Protein AF-A0A1W9VSM0-F1 (afdb_monomer_lite)

Radius of gyration: 9.94 Å; chains: 1; bounding box: 23×18×23 Å

Secondary structure (DSSP, 8-state):
--S----TT-----HHHHH-TTTEEEETTEEEE-S---SHHHHHHHHHTT--

pLDDT: mean 87.61, std 8.05, range [51.72, 93.56]

Sequence (52 aa):
MGRYKVSAECINCKACVKVAANNFKMNGKVAQVYKQPENEEEEKQCVDAKGV

Foldseek 3Di:
DAPDFWDPPAQPPCLLCVQQVVQWDDDPRHIGGPHGDPDPSSVVSNVVSVVD

Structure (mmCIF, N/CA/C/O backbone):
data_AF-A0A1W9VSM0-F1
#
_entry.id   AF-A0A1W9VSM0-F1
#
loop_
_atom_site.group_PDB
_atom_site.id
_atom_site.type_symbol
_atom_site.label_atom_id
_atom_site.label_alt_id
_atom_site.label_comp_id
_atom_site.label_asym_id
_atom_site.label_entity_id
_atom_site.label_seq_id
_atom_site.pdbx_PDB_ins_code
_atom_site.Cartn_x
_atom_site.Cartn_y
_atom_site.Cartn_z
_atom_site.occupancy
_atom_site.B_iso_or_equiv
_atom_site.auth_seq_id
_atom_site.auth_comp_id
_atom_site.auth_asym_id
_atom_site.auth_atom_id
_atom_site.pdbx_PDB_model_num
ATOM 1 N N . MET A 1 1 ? -11.690 9.899 -9.130 1.00 51.72 1 MET A N 1
ATOM 2 C CA . MET A 1 1 ? -10.234 9.986 -8.871 1.00 51.72 1 MET A CA 1
ATOM 3 C C . MET A 1 1 ? -9.995 9.574 -7.422 1.00 51.72 1 MET A C 1
ATOM 5 O O . MET A 1 1 ? -10.636 10.151 -6.557 1.00 51.72 1 MET A O 1
ATOM 9 N N . GLY A 1 2 ? -9.186 8.542 -7.156 1.00 65.56 2 GLY A N 1
ATOM 10 C CA . GLY A 1 2 ? -8.859 8.110 -5.784 1.00 65.56 2 GLY A CA 1
ATOM 11 C C . GLY A 1 2 ? -7.821 9.027 -5.126 1.00 65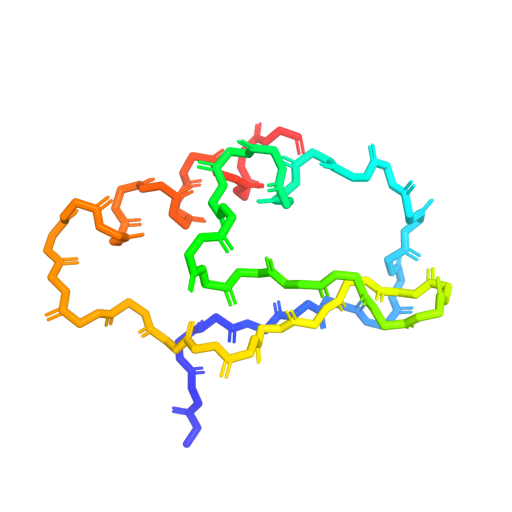.56 2 GLY A C 1
ATOM 12 O O . GLY A 1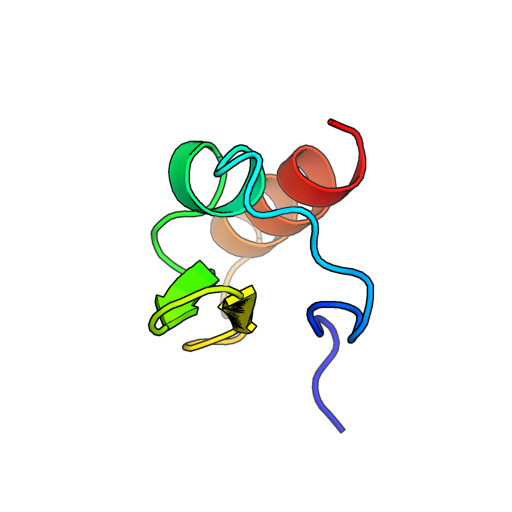 2 ? -7.024 9.636 -5.840 1.00 65.56 2 GL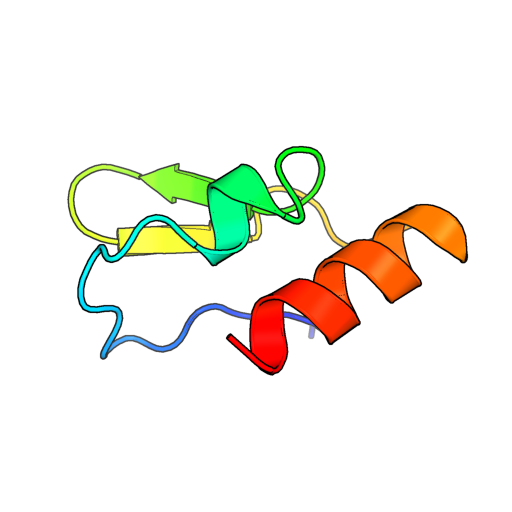Y A O 1
ATOM 13 N N . ARG A 1 3 ? -7.829 9.135 -3.788 1.00 79.88 3 ARG A N 1
ATOM 14 C CA . ARG A 1 3 ? -6.892 9.991 -3.030 1.00 79.88 3 ARG A CA 1
ATOM 15 C C . ARG A 1 3 ? -5.459 9.464 -3.089 1.00 79.88 3 ARG A C 1
ATOM 17 O O . ARG A 1 3 ? -4.518 10.245 -3.201 1.00 79.88 3 ARG A O 1
ATOM 24 N N . TYR A 1 4 ? -5.300 8.143 -3.059 1.00 86.06 4 TYR A N 1
ATOM 25 C CA . TYR A 1 4 ? -4.001 7.480 -3.089 1.00 86.06 4 TYR A CA 1
ATOM 26 C C . TYR A 1 4 ? -3.800 6.750 -4.414 1.00 86.06 4 TYR A C 1
ATOM 28 O O . TYR A 1 4 ? -4.675 6.018 -4.881 1.00 86.06 4 TYR A O 1
ATOM 36 N N . LYS A 1 5 ? -2.617 6.931 -5.004 1.00 86.56 5 LYS A N 1
ATOM 37 C CA . LYS A 1 5 ? -2.132 6.176 -6.161 1.00 86.56 5 LYS A CA 1
ATOM 38 C C . LYS A 1 5 ? -0.649 5.884 -5.983 1.00 86.56 5 LYS A C 1
ATOM 40 O O . LYS A 1 5 ? 0.078 6.699 -5.420 1.00 86.56 5 LYS A O 1
ATOM 45 N N . VAL A 1 6 ? -0.205 4.741 -6.490 1.00 86.94 6 VAL A N 1
ATOM 46 C CA . VAL A 1 6 ? 1.224 4.433 -6.579 1.00 86.94 6 VAL A CA 1
ATOM 47 C C . VAL A 1 6 ? 1.776 5.069 -7.856 1.00 86.94 6 VAL A C 1
ATOM 49 O O . VAL A 1 6 ? 1.111 5.042 -8.893 1.00 86.94 6 VAL A O 1
ATOM 52 N N . SER A 1 7 ? 2.957 5.688 -7.774 1.00 84.81 7 SER A N 1
ATOM 53 C CA . SER A 1 7 ? 3.632 6.244 -8.955 1.00 84.81 7 SER A CA 1
ATOM 54 C C . SER A 1 7 ? 4.081 5.126 -9.902 1.00 84.81 7 SER A C 1
ATOM 56 O O . SER A 1 7 ? 4.427 4.031 -9.459 1.00 84.81 7 SER A O 1
ATOM 58 N N . ALA A 1 8 ? 4.137 5.420 -11.202 1.00 83.94 8 ALA A N 1
ATOM 59 C CA . ALA A 1 8 ? 4.722 4.519 -12.197 1.00 83.94 8 ALA A CA 1
ATOM 60 C C . ALA A 1 8 ? 6.220 4.251 -11.937 1.00 83.94 8 ALA A C 1
ATOM 62 O O . ALA A 1 8 ? 6.745 3.231 -12.367 1.00 83.94 8 ALA A O 1
ATOM 63 N N . GLU A 1 9 ? 6.881 5.124 -11.173 1.00 87.00 9 GLU A N 1
ATOM 64 C CA . GLU A 1 9 ? 8.285 5.014 -10.749 1.00 87.00 9 GLU A CA 1
ATOM 65 C C . GLU A 1 9 ? 8.474 4.128 -9.501 1.00 87.00 9 GLU A C 1
ATOM 67 O O . GLU A 1 9 ? 9.476 4.221 -8.797 1.00 87.00 9 GLU A O 1
ATOM 72 N N . CYS A 1 10 ? 7.498 3.279 -9.168 1.00 88.94 10 CYS A N 1
ATOM 73 C CA . CYS A 1 10 ? 7.588 2.402 -8.005 1.00 88.94 10 CYS A CA 1
ATOM 74 C C . CYS A 1 10 ? 8.798 1.455 -8.102 1.00 88.94 10 CYS A C 1
ATOM 76 O O . CYS A 1 10 ? 8.855 0.587 -8.970 1.00 88.94 10 CYS A O 1
ATOM 78 N N . ILE A 1 11 ? 9.718 1.566 -7.140 1.00 89.19 11 ILE A N 1
ATOM 79 C CA . ILE A 1 11 ? 10.952 0.763 -7.072 1.00 89.19 11 ILE A CA 1
ATOM 80 C C . ILE A 1 11 ? 10.796 -0.588 -6.355 1.00 89.19 11 ILE A C 1
ATOM 82 O O . ILE A 1 11 ? 11.788 -1.250 -6.067 1.00 89.19 11 ILE A O 1
ATOM 86 N N . ASN A 1 12 ? 9.572 -1.006 -6.015 1.00 87.62 12 ASN A N 1
ATOM 87 C CA . ASN A 1 12 ? 9.319 -2.258 -5.284 1.00 87.62 12 ASN A CA 1
ATOM 88 C C . ASN A 1 12 ? 10.067 -2.367 -3.930 1.00 87.62 12 ASN A C 1
ATOM 90 O O . ASN A 1 12 ? 10.523 -3.439 -3.536 1.00 87.62 12 ASN A O 1
ATOM 94 N N . CYS A 1 13 ? 10.175 -1.267 -3.176 1.00 90.25 13 CYS A N 1
ATOM 95 C CA . CYS A 1 13 ? 10.762 -1.286 -1.826 1.00 90.25 13 CYS A CA 1
ATOM 96 C C . CYS A 1 13 ? 9.888 -2.034 -0.797 1.00 90.25 13 CYS A C 1
ATOM 98 O O . CYS A 1 13 ? 10.356 -2.395 0.282 1.00 90.25 13 CYS A O 1
ATOM 100 N N . LYS A 1 14 ? 8.608 -2.273 -1.125 1.00 88.06 14 LYS A N 1
ATOM 101 C CA . LYS A 1 14 ? 7.584 -2.921 -0.282 1.00 88.06 14 LYS A CA 1
ATOM 102 C C . LYS A 1 14 ? 7.252 -2.187 1.025 1.00 88.06 14 LYS A C 1
ATOM 104 O O . LYS A 1 14 ? 6.494 -2.729 1.824 1.00 88.06 14 LYS A O 1
ATOM 109 N N . ALA A 1 15 ? 7.754 -0.970 1.241 1.00 89.50 15 ALA A N 1
ATOM 110 C CA . ALA A 1 15 ? 7.468 -0.186 2.443 1.00 89.50 15 ALA A CA 1
ATOM 111 C C . ALA A 1 15 ? 5.965 0.100 2.593 1.00 89.50 15 ALA A C 1
ATOM 113 O O . ALA A 1 15 ? 5.374 -0.217 3.622 1.00 89.50 15 ALA A O 1
ATOM 114 N N . CYS A 1 16 ? 5.315 0.568 1.524 1.00 90.50 16 CYS A N 1
ATOM 115 C CA . CYS A 1 16 ? 3.887 0.886 1.544 1.00 90.50 16 CYS A CA 1
ATOM 116 C C . CYS A 1 16 ? 2.990 -0.319 1.864 1.00 90.50 16 CYS A C 1
ATOM 118 O O . CYS A 1 16 ? 2.025 -0.184 2.603 1.00 90.50 16 CYS A O 1
ATOM 120 N N . VAL A 1 17 ? 3.334 -1.514 1.374 1.00 90.69 17 VAL A N 1
ATOM 121 C CA . VAL A 1 17 ? 2.570 -2.746 1.639 1.00 90.69 17 VAL A CA 1
ATOM 122 C C . VAL A 1 17 ? 2.827 -3.277 3.052 1.00 90.69 17 VAL A C 1
ATOM 124 O O . VAL A 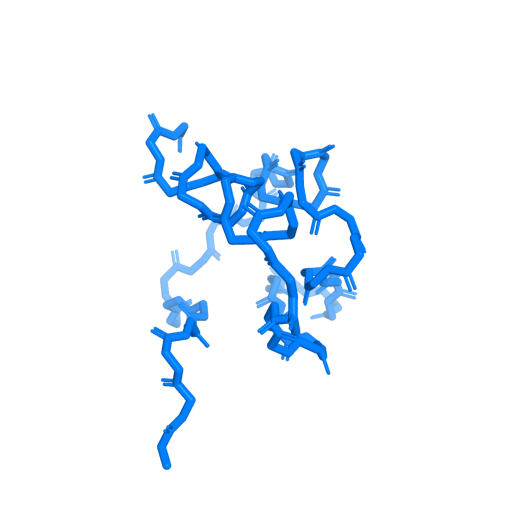1 17 ? 1.983 -3.978 3.594 1.00 90.69 17 VAL A O 1
ATOM 127 N N . LYS A 1 18 ? 3.965 -2.940 3.674 1.00 90.56 18 LYS A N 1
ATOM 128 C CA . LYS A 1 18 ? 4.229 -3.264 5.085 1.00 90.56 18 LYS A CA 1
ATOM 129 C C . LYS A 1 18 ? 3.492 -2.331 6.043 1.00 90.56 18 LYS A C 1
ATOM 131 O O . LYS A 1 18 ? 2.985 -2.800 7.051 1.00 90.56 18 LYS A O 1
ATOM 136 N N . VAL A 1 19 ? 3.455 -1.035 5.731 1.00 91.31 19 VAL A N 1
ATOM 137 C CA . VAL A 1 19 ? 2.841 -0.008 6.589 1.00 91.31 19 VAL A CA 1
ATOM 138 C C . VAL A 1 19 ? 1.319 0.042 6.409 1.00 91.31 19 VAL A C 1
ATOM 140 O O . VAL A 1 19 ? 0.592 0.192 7.383 1.00 91.31 19 VAL A O 1
ATOM 143 N N . ALA A 1 20 ? 0.830 -0.144 5.180 1.00 92.81 20 ALA A N 1
ATOM 144 C CA . ALA A 1 20 ? -0.579 -0.016 4.810 1.00 92.81 20 ALA A CA 1
ATOM 145 C C . ALA A 1 20 ? -1.061 -1.214 3.969 1.00 92.81 20 ALA A C 1
ATOM 147 O O . ALA A 1 20 ? -1.565 -1.066 2.851 1.00 92.81 20 ALA A O 1
ATOM 148 N N . ALA A 1 21 ? -0.906 -2.427 4.511 1.00 90.94 21 ALA A N 1
ATOM 149 C CA . ALA A 1 21 ? -1.273 -3.686 3.847 1.00 90.94 21 ALA A CA 1
ATOM 150 C C . ALA A 1 21 ? -2.765 -3.788 3.471 1.00 90.94 21 ALA A C 1
ATOM 152 O O . ALA A 1 21 ? -3.121 -4.506 2.536 1.00 90.94 21 ALA A O 1
ATOM 153 N N . ASN A 1 22 ? -3.635 -3.065 4.182 1.00 93.25 22 ASN A N 1
ATOM 154 C CA . ASN A 1 22 ? -5.080 -3.048 3.934 1.00 93.25 22 ASN A CA 1
ATOM 155 C C . ASN A 1 22 ? -5.451 -2.293 2.646 1.00 93.25 22 ASN A C 1
ATOM 157 O O . ASN A 1 22 ? -6.472 -2.585 2.021 1.00 93.25 22 ASN A O 1
ATOM 161 N N . ASN A 1 23 ? -4.606 -1.348 2.222 1.00 93.31 23 ASN A N 1
ATOM 162 C CA . ASN A 1 23 ? -4.886 -0.433 1.114 1.00 93.31 23 ASN A CA 1
ATOM 163 C C . ASN A 1 23 ? -3.958 -0.667 -0.086 1.00 93.31 23 ASN A C 1
ATOM 165 O O . ASN A 1 23 ? -4.384 -0.557 -1.241 1.00 93.31 23 ASN A O 1
ATOM 169 N N . PHE A 1 24 ? -2.705 -1.052 0.167 1.00 92.12 24 PHE A N 1
ATOM 170 C CA . PHE A 1 24 ? -1.695 -1.303 -0.856 1.00 92.12 24 PHE A CA 1
ATOM 171 C C . PHE A 1 24 ? -1.413 -2.795 -1.005 1.00 92.12 24 PHE A C 1
ATOM 173 O O . PHE A 1 24 ? -1.189 -3.508 -0.032 1.00 92.12 24 PHE A O 1
ATOM 180 N N . LYS A 1 25 ? -1.336 -3.261 -2.253 1.00 91.62 25 LYS A N 1
ATOM 181 C CA . LYS A 1 25 ? -0.976 -4.641 -2.585 1.00 91.62 25 LYS A CA 1
ATOM 182 C C . LYS A 1 25 ? 0.092 -4.663 -3.669 1.00 91.62 25 LYS A C 1
ATOM 184 O O . LYS A 1 25 ? 0.056 -3.868 -4.604 1.00 91.62 25 LYS A O 1
ATOM 189 N N . MET A 1 26 ? 1.033 -5.598 -3.569 1.00 90.75 26 MET A N 1
ATOM 190 C CA . MET A 1 26 ? 1.997 -5.841 -4.643 1.00 90.75 26 MET A CA 1
ATOM 191 C C . MET A 1 26 ? 1.305 -6.490 -5.842 1.00 90.75 26 MET A C 1
ATOM 193 O O . MET A 1 26 ? 0.649 -7.521 -5.693 1.00 90.75 26 MET A O 1
ATOM 197 N N . ASN A 1 27 ? 1.488 -5.908 -7.026 1.00 87.31 27 ASN A N 1
ATOM 198 C CA . ASN A 1 27 ? 1.046 -6.475 -8.292 1.00 87.31 27 ASN A CA 1
ATOM 199 C C . ASN A 1 27 ? 2.246 -6.661 -9.222 1.00 87.31 27 ASN A C 1
ATOM 201 O O . ASN A 1 27 ? 2.677 -5.751 -9.933 1.00 87.31 27 ASN A O 1
ATOM 205 N N . GLY A 1 28 ? 2.844 -7.850 -9.155 1.00 85.62 28 GLY A N 1
ATOM 206 C CA . GLY A 1 28 ? 4.064 -8.169 -9.886 1.00 85.62 28 GLY A CA 1
ATOM 207 C C . GLY A 1 28 ? 5.241 -7.305 -9.430 1.00 85.62 28 GLY A C 1
ATOM 208 O O . GLY A 1 28 ? 5.809 -7.534 -8.362 1.00 85.62 28 GLY A O 1
ATOM 209 N N . LYS A 1 29 ? 5.620 -6.325 -10.257 1.00 84.44 29 LYS A N 1
ATOM 210 C CA . LYS A 1 29 ? 6.803 -5.475 -10.040 1.00 84.44 29 LYS A CA 1
ATOM 211 C C . LYS A 1 29 ? 6.499 -4.130 -9.382 1.00 84.44 29 LYS A C 1
ATOM 213 O O . LYS A 1 29 ? 7.432 -3.488 -8.919 1.00 84.44 29 LYS A O 1
ATOM 218 N N . VAL A 1 30 ? 5.235 -3.717 -9.313 1.00 87.75 30 VAL A N 1
ATOM 219 C CA . VAL A 1 30 ? 4.836 -2.430 -8.728 1.00 87.75 30 VAL A CA 1
ATOM 220 C C . VAL A 1 30 ? 3.785 -2.641 -7.646 1.00 87.75 30 VAL A C 1
ATOM 222 O O . VAL A 1 30 ? 2.987 -3.579 -7.705 1.00 87.75 30 VAL A O 1
ATOM 225 N N . ALA A 1 31 ? 3.788 -1.786 -6.629 1.00 90.94 31 ALA A N 1
ATOM 226 C CA . ALA A 1 31 ? 2.660 -1.718 -5.713 1.00 90.94 31 ALA A CA 1
ATOM 227 C C . ALA A 1 31 ? 1.469 -1.061 -6.427 1.00 90.94 31 ALA A C 1
ATOM 229 O O . ALA A 1 31 ? 1.642 -0.204 -7.290 1.00 90.94 31 ALA A O 1
ATOM 230 N N . GLN A 1 32 ? 0.255 -1.438 -6.049 1.00 90.69 32 GLN A N 1
ATOM 231 C CA . GLN A 1 32 ? -0.965 -0.764 -6.474 1.00 90.69 32 GLN A CA 1
ATOM 232 C C . GLN A 1 32 ? -1.865 -0.520 -5.269 1.00 90.69 32 GLN A C 1
ATOM 234 O O . GLN A 1 32 ? -1.881 -1.311 -4.322 1.00 90.69 32 GLN A O 1
ATOM 239 N N . VAL A 1 33 ? -2.628 0.569 -5.316 1.00 91.00 33 VAL A N 1
ATOM 240 C CA . VAL A 1 33 ? -3.689 0.800 -4.336 1.00 91.00 33 VAL A CA 1
ATOM 241 C C . VAL A 1 33 ? -4.859 -0.089 -4.726 1.00 91.00 33 VAL A C 1
ATOM 243 O O . VAL A 1 33 ? -5.527 0.171 -5.723 1.00 91.00 33 VAL A O 1
ATOM 246 N N . TYR A 1 34 ? -5.057 -1.169 -3.977 1.00 90.38 34 TYR A N 1
ATOM 247 C CA . TYR A 1 34 ? -6.164 -2.096 -4.198 1.00 90.38 34 TYR A CA 1
ATOM 248 C C . TYR A 1 34 ? -7.459 -1.570 -3.567 1.00 90.38 34 TYR A C 1
ATOM 250 O O . TYR A 1 34 ? -8.538 -1.778 -4.114 1.00 90.38 34 TYR A O 1
ATOM 258 N N . LYS A 1 35 ? -7.347 -0.845 -2.446 1.00 92.69 35 LYS A N 1
ATOM 259 C CA . LYS A 1 35 ? -8.479 -0.279 -1.709 1.00 92.69 35 LYS A CA 1
ATOM 260 C C . LYS A 1 35 ? -8.120 1.111 -1.181 1.00 92.69 35 LYS A C 1
ATOM 262 O O . LYS A 1 35 ? -7.061 1.285 -0.586 1.00 92.69 35 LYS A O 1
ATOM 267 N N . GLN A 1 36 ? -8.983 2.104 -1.390 1.00 92.81 36 GLN A N 1
ATOM 268 C CA . GLN A 1 36 ? -8.811 3.425 -0.766 1.00 92.81 36 GLN A CA 1
ATOM 269 C C . GLN A 1 36 ? -9.154 3.343 0.731 1.00 92.81 36 GLN A C 1
ATOM 271 O O . GLN A 1 36 ? -10.008 2.534 1.087 1.00 92.81 36 GLN A O 1
ATOM 276 N N . PRO A 1 37 ? -8.511 4.140 1.597 1.00 92.25 37 PRO A N 1
ATOM 277 C CA . PRO A 1 37 ? -8.853 4.165 3.015 1.00 92.25 37 PRO A CA 1
ATOM 278 C C . PRO A 1 37 ? -10.307 4.605 3.209 1.00 92.25 37 PRO A C 1
ATOM 280 O O . PRO A 1 37 ? -10.741 5.592 2.609 1.00 92.25 37 PRO A O 1
ATOM 283 N N . GLU A 1 38 ? -11.052 3.866 4.029 1.00 93.12 38 GLU A N 1
ATOM 284 C CA . GLU A 1 38 ? -12.456 4.152 4.352 1.00 93.12 38 GLU A CA 1
ATOM 285 C C . GLU A 1 38 ? -12.617 4.734 5.761 1.00 93.12 3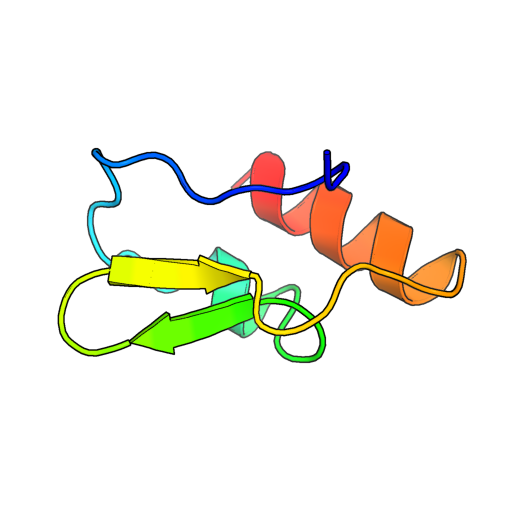8 GLU A C 1
ATOM 287 O O . GLU A 1 38 ? -13.658 5.308 6.075 1.00 93.12 38 GLU A O 1
ATOM 292 N N . ASN A 1 39 ? -11.585 4.616 6.598 1.00 92.62 39 ASN A N 1
ATOM 293 C CA . ASN A 1 39 ? -11.554 5.148 7.954 1.00 92.62 39 ASN A CA 1
ATOM 294 C C . ASN A 1 39 ? -10.244 5.905 8.243 1.00 92.62 39 ASN A C 1
ATOM 296 O O . ASN A 1 39 ? -9.279 5.853 7.477 1.00 92.62 39 ASN A O 1
ATOM 300 N N . GLU A 1 40 ? -10.222 6.622 9.366 1.00 93.56 40 GLU A N 1
ATOM 301 C CA . GLU A 1 40 ? -9.078 7.440 9.791 1.00 93.56 40 GLU A CA 1
ATOM 302 C C . GLU A 1 40 ? -7.815 6.611 10.077 1.00 93.56 40 GLU A C 1
ATOM 304 O O . GLU A 1 40 ? -6.701 7.107 9.924 1.00 93.56 40 GLU A O 1
ATOM 309 N N . GLU A 1 41 ? -7.963 5.348 10.480 1.00 92.38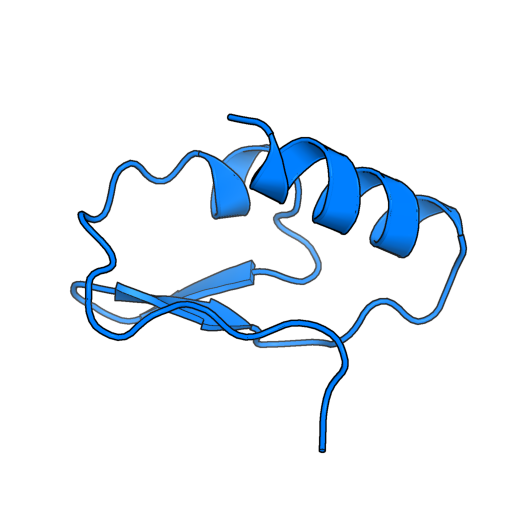 41 GLU A N 1
ATOM 310 C CA . GLU A 1 41 ? -6.829 4.463 10.760 1.00 92.38 41 GLU A CA 1
ATOM 311 C C . GLU A 1 41 ? -6.128 4.025 9.467 1.00 92.38 41 GLU A C 1
ATOM 313 O O . GLU A 1 41 ? -4.909 4.150 9.349 1.00 92.38 41 GLU A O 1
ATOM 318 N N . GLU A 1 42 ? -6.894 3.589 8.465 1.00 92.75 42 GLU A N 1
ATOM 319 C CA . GLU A 1 42 ? -6.397 3.298 7.121 1.00 92.75 42 GLU A CA 1
ATOM 320 C C . GLU A 1 42 ? -5.791 4.559 6.486 1.00 92.75 42 GLU A C 1
ATOM 322 O O . GLU A 1 42 ? -4.760 4.480 5.815 1.00 92.75 42 GLU A O 1
ATOM 327 N N . GLU A 1 43 ? -6.388 5.738 6.708 1.00 92.81 43 GLU A N 1
ATOM 328 C CA . GLU A 1 43 ? -5.837 7.001 6.208 1.00 92.81 43 GLU A CA 1
ATOM 329 C C . GLU A 1 43 ? -4.475 7.305 6.840 1.00 92.81 43 GLU A C 1
ATOM 331 O O . GLU A 1 43 ? -3.526 7.593 6.109 1.00 92.81 43 GLU A O 1
ATOM 336 N N . LYS A 1 44 ? -4.334 7.147 8.164 1.00 92.38 44 LYS A N 1
ATOM 337 C CA . LYS A 1 44 ? -3.043 7.282 8.857 1.00 92.38 44 LYS A CA 1
ATOM 338 C C . LYS A 1 44 ? -1.999 6.321 8.305 1.00 92.38 44 LYS A C 1
ATOM 340 O O . LYS A 1 44 ? -0.917 6.764 7.940 1.00 92.38 44 LYS A O 1
ATOM 345 N N . GLN A 1 45 ? -2.343 5.045 8.136 1.00 91.19 45 GLN A N 1
ATOM 346 C CA . GLN A 1 45 ? -1.439 4.058 7.537 1.00 91.19 45 GLN A CA 1
ATOM 347 C C . GLN A 1 45 ? -1.007 4.474 6.122 1.00 91.19 45 GLN A C 1
ATOM 349 O O . GLN A 1 45 ? 0.169 4.377 5.770 1.00 91.19 45 GLN A O 1
ATOM 354 N N . CYS A 1 46 ? -1.935 4.974 5.299 1.00 90.94 46 CYS A N 1
ATOM 355 C CA . CYS A 1 46 ? -1.629 5.450 3.950 1.00 90.94 46 CYS A CA 1
ATOM 356 C C . CYS A 1 46 ? -0.747 6.712 3.941 1.00 90.94 46 CYS A C 1
ATOM 358 O O . CYS A 1 46 ? 0.064 6.881 3.027 1.00 90.94 46 CYS A O 1
ATOM 360 N N . VAL A 1 47 ? -0.908 7.608 4.920 1.00 89.81 47 VAL A N 1
ATOM 361 C CA . VAL A 1 47 ? -0.055 8.792 5.108 1.00 89.81 47 VAL A CA 1
ATOM 362 C C . VAL A 1 47 ? 1.342 8.379 5.561 1.00 89.81 47 VAL A C 1
ATOM 364 O O . VAL A 1 47 ? 2.317 8.795 4.935 1.00 89.81 47 VAL A O 1
ATOM 367 N N . ASP A 1 48 ? 1.440 7.509 6.565 1.00 90.06 48 ASP A N 1
ATOM 368 C CA . ASP A 1 48 ? 2.708 6.992 7.081 1.00 90.06 48 ASP A CA 1
ATOM 369 C C . ASP A 1 48 ? 3.487 6.273 5.973 1.00 90.06 48 ASP A C 1
ATOM 371 O O . ASP A 1 48 ? 4.672 6.522 5.773 1.00 90.06 48 ASP A O 1
ATOM 375 N N . ALA A 1 49 ? 2.802 5.468 5.153 1.00 87.75 49 ALA A N 1
ATOM 376 C CA . ALA A 1 49 ? 3.383 4.775 4.003 1.00 87.75 49 ALA A CA 1
ATOM 377 C C . ALA A 1 49 ? 3.980 5.711 2.934 1.00 87.75 49 ALA A C 1
ATOM 379 O O . ALA A 1 49 ? 4.792 5.264 2.124 1.00 87.75 49 ALA A O 1
ATOM 380 N N . LYS A 1 50 ? 3.555 6.979 2.887 1.00 82.50 50 LYS A N 1
ATOM 381 C CA . LYS A 1 50 ? 4.013 7.984 1.917 1.00 82.50 50 LYS A CA 1
ATOM 382 C C . LYS A 1 50 ? 5.276 8.718 2.387 1.00 82.50 50 LYS A C 1
ATOM 384 O O . LYS A 1 50 ? 5.932 9.355 1.567 1.00 82.50 50 LYS A O 1
ATOM 389 N N . GLY A 1 51 ? 5.580 8.657 3.685 1.00 73.44 51 GLY A N 1
ATOM 390 C CA . GLY A 1 51 ? 6.741 9.293 4.312 1.00 73.44 51 GLY A CA 1
ATOM 391 C C . GLY A 1 51 ? 7.960 8.381 4.487 1.00 73.44 51 GLY A C 1
ATOM 392 O O . GLY A 1 51 ? 8.938 8.823 5.085 1.00 73.44 51 GLY A O 1
ATOM 393 N N . VAL A 1 52 ? 7.894 7.133 4.004 1.00 60.66 52 VAL A N 1
ATOM 394 C CA . VAL A 1 52 ? 8.962 6.117 4.096 1.00 60.66 52 VAL A CA 1
ATOM 395 C C . VAL A 1 52 ? 9.722 5.978 2.784 1.00 60.66 52 VAL A C 1
ATOM 397 O O . VAL A 1 52 ? 9.063 5.960 1.719 1.00 60.66 52 VAL A O 1
#